Protein AF-A0A6C0FGC1-F1 (afdb_monomer)

Secondary structure (DSSP, 8-state):
-------PPPPP--SHHHHHHHHHHHHHHHHHHSHHHHHTTTTTTHHHHHHHHHHHHHHHHHHHHHHHHHHHHHHHHHHHHHHHHHHHHHHHHHHHHHHHHHHHHHHTTS----HHHHHHHHHTTSSS--

Solvent-accessible surface area (backbone atoms only — not comparable to full-atom values): 7705 Å² total; per-residue (Å²): 133,85,80,78,78,76,75,74,70,90,72,72,74,80,53,71,68,38,44,50,51,52,48,53,43,50,52,54,49,50,58,56,65,30,64,77,53,44,52,76,27,54,80,90,36,47,67,59,53,52,50,51,52,52,48,53,52,50,56,44,51,51,52,38,41,52,52,46,54,51,52,55,49,52,51,50,52,52,53,52,52,52,53,51,51,52,51,51,55,51,50,53,52,51,50,52,53,50,54,51,52,54,54,52,59,72,65,57,77,65,77,84,77,56,71,70,64,57,58,55,62,63,60,67,75,75,75,86,84,130

Mean predicted aligned error: 11.88 Å

pLDDT: mean 84.51, std 17.77, range [33.97, 97.75]

Structure (mmCIF, N/CA/C/O backbone):
data_AF-A0A6C0FGC1-F1
#
_entry.id   AF-A0A6C0FGC1-F1
#
loop_
_atom_site.group_PDB
_atom_site.id
_atom_site.type_symbol
_atom_site.label_atom_id
_atom_site.label_alt_id
_atom_site.label_comp_id
_atom_site.label_asym_id
_atom_site.label_entity_id
_atom_site.label_seq_id
_atom_site.pdbx_PDB_ins_code
_atom_site.Cartn_x
_atom_site.Cartn_y
_atom_site.Cartn_z
_atom_site.occupancy
_atom_site.B_iso_or_equiv
_atom_site.auth_seq_id
_atom_site.auth_comp_id
_atom_site.auth_asym_id
_atom_site.auth_atom_id
_atom_site.pdbx_PDB_model_num
ATOM 1 N N . MET A 1 1 ? 22.708 -23.695 -13.692 1.00 33.97 1 MET A N 1
ATOM 2 C CA . MET A 1 1 ? 22.425 -22.752 -12.588 1.00 33.97 1 MET A CA 1
ATOM 3 C C . MET A 1 1 ? 20.917 -22.578 -12.495 1.00 33.97 1 MET A C 1
ATOM 5 O O . MET A 1 1 ? 20.329 -21.976 -13.384 1.00 33.97 1 MET A O 1
ATOM 9 N N . SER A 1 2 ? 20.277 -23.199 -11.503 1.00 36.38 2 SER A N 1
ATOM 10 C CA . SER A 1 2 ? 18.816 -23.193 -11.365 1.00 36.38 2 SER A CA 1
ATOM 11 C C . SER A 1 2 ? 18.310 -21.798 -11.005 1.00 36.38 2 SER A C 1
ATOM 13 O O . SER A 1 2 ? 18.627 -21.273 -9.941 1.00 36.38 2 SER A O 1
ATOM 15 N N . GLN A 1 3 ? 17.518 -21.201 -11.896 1.00 41.41 3 GLN A N 1
ATOM 16 C CA . GLN A 1 3 ? 16.772 -19.977 -11.625 1.00 41.41 3 GLN A CA 1
ATOM 17 C C . GLN A 1 3 ? 15.710 -20.283 -10.568 1.00 41.41 3 GLN A C 1
ATOM 19 O O . GLN A 1 3 ? 14.647 -20.822 -10.879 1.00 41.41 3 GLN A O 1
ATOM 24 N N . ILE A 1 4 ? 15.987 -19.940 -9.311 1.00 42.69 4 ILE A N 1
ATOM 25 C CA . ILE A 1 4 ? 14.942 -19.855 -8.295 1.00 42.69 4 ILE A CA 1
ATOM 26 C C . ILE A 1 4 ? 14.037 -18.702 -8.731 1.00 42.69 4 ILE A C 1
ATOM 28 O O . ILE A 1 4 ? 14.349 -17.531 -8.518 1.00 42.69 4 ILE A O 1
ATOM 32 N N . LYS A 1 5 ? 12.932 -19.027 -9.409 1.00 45.91 5 LYS A N 1
ATOM 33 C CA . LYS A 1 5 ? 11.846 -18.085 -9.677 1.00 45.91 5 LYS A CA 1
ATOM 34 C C . LYS A 1 5 ? 11.199 -17.750 -8.335 1.00 45.91 5 LYS A C 1
ATOM 36 O O . LYS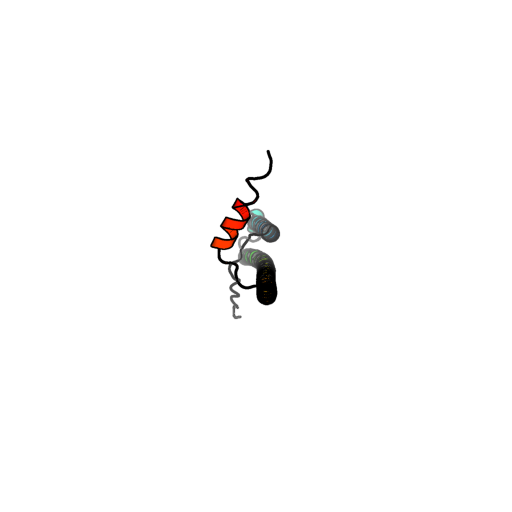 A 1 5 ? 10.184 -18.335 -7.971 1.00 45.91 5 LYS A O 1
ATOM 41 N N . TYR A 1 6 ? 11.793 -16.826 -7.582 1.00 48.78 6 TYR A N 1
ATOM 42 C CA . TYR A 1 6 ? 11.093 -16.142 -6.505 1.00 48.78 6 TYR A CA 1
ATOM 43 C C . TYR A 1 6 ? 9.977 -15.332 -7.156 1.00 48.78 6 TYR A C 1
ATOM 45 O O . TYR A 1 6 ? 10.172 -14.204 -7.607 1.00 48.78 6 TYR A O 1
ATOM 53 N N . THR A 1 7 ? 8.802 -15.942 -7.271 1.00 59.84 7 THR A N 1
ATOM 54 C CA . THR A 1 7 ? 7.583 -15.250 -7.663 1.00 59.84 7 THR A CA 1
ATOM 55 C C . THR A 1 7 ? 7.223 -14.312 -6.520 1.00 59.84 7 THR A C 1
ATOM 57 O O . THR A 1 7 ? 6.529 -14.704 -5.580 1.00 59.84 7 THR A O 1
ATOM 60 N N . MET A 1 8 ? 7.756 -13.087 -6.555 1.00 65.56 8 MET A N 1
ATOM 61 C CA . MET A 1 8 ? 7.299 -12.024 -5.666 1.00 65.56 8 MET A CA 1
ATOM 62 C C . MET A 1 8 ? 5.782 -11.931 -5.809 1.00 65.56 8 MET A C 1
ATOM 64 O O . MET A 1 8 ? 5.260 -11.867 -6.925 1.00 65.56 8 MET A O 1
ATOM 68 N N . LYS A 1 9 ? 5.069 -12.008 -4.680 1.00 71.19 9 LYS A N 1
ATOM 69 C CA . LYS A 1 9 ? 3.611 -11.862 -4.669 1.00 71.19 9 LYS A CA 1
ATOM 70 C C . LYS A 1 9 ? 3.234 -10.525 -5.305 1.00 71.19 9 LYS A C 1
ATOM 72 O O . LYS A 1 9 ? 4.031 -9.588 -5.311 1.00 71.19 9 LYS A O 1
ATOM 77 N N . LYS A 1 10 ? 2.009 -10.448 -5.828 1.00 77.31 10 LYS A N 1
ATOM 78 C CA . LYS A 1 10 ? 1.461 -9.219 -6.408 1.00 77.31 10 LYS A CA 1
ATOM 79 C C . LYS A 1 10 ? 1.671 -8.053 -5.433 1.00 77.31 10 LYS A C 1
ATOM 81 O O . LYS A 1 10 ? 1.245 -8.128 -4.286 1.00 77.31 10 LYS A O 1
ATOM 86 N N . VAL A 1 11 ? 2.360 -7.020 -5.904 1.00 83.12 11 VAL A N 1
ATOM 87 C CA . VAL A 1 11 ? 2.676 -5.810 -5.144 1.00 83.12 11 VAL A CA 1
ATOM 88 C C . VAL A 1 11 ? 1.545 -4.804 -5.335 1.00 83.12 11 VAL A C 1
ATOM 90 O O . VAL A 1 11 ? 1.117 -4.571 -6.467 1.00 83.12 11 VAL A O 1
ATOM 93 N N . GLU A 1 12 ? 1.070 -4.205 -4.246 1.00 88.75 12 GLU A N 1
ATOM 94 C CA . GLU A 1 12 ? 0.090 -3.119 -4.282 1.00 88.75 12 GLU A CA 1
ATOM 95 C C . GLU A 1 12 ? 0.788 -1.772 -4.058 1.00 88.75 12 GLU A C 1
ATOM 97 O O . GLU A 1 12 ? 1.806 -1.680 -3.372 1.00 88.75 12 GLU A O 1
ATOM 102 N N . VAL A 1 13 ? 0.244 -0.707 -4.642 1.00 92.50 13 VAL A N 1
ATOM 103 C CA . VAL A 1 13 ? 0.761 0.658 -4.484 1.00 92.50 13 VAL A CA 1
ATOM 104 C C . VAL A 1 13 ? -0.371 1.518 -3.942 1.00 92.50 13 VAL A C 1
ATOM 106 O O . VAL A 1 13 ? -1.226 1.976 -4.698 1.00 92.50 13 VAL A O 1
ATOM 109 N N . VAL A 1 14 ? -0.412 1.695 -2.623 1.00 92.94 14 VAL A N 1
ATOM 110 C CA . VAL A 1 14 ? -1.533 2.341 -1.924 1.00 92.94 14 VAL A CA 1
ATOM 111 C C . VAL A 1 14 ? -1.046 3.553 -1.134 1.00 92.94 14 VAL A C 1
ATOM 113 O O . VAL A 1 14 ? -1.552 4.665 -1.309 1.00 92.94 14 VAL A O 1
ATOM 116 N N . SER A 1 15 ? -0.041 3.348 -0.286 1.00 94.69 15 SER A N 1
ATOM 117 C CA . SER A 1 15 ? 0.552 4.378 0.565 1.00 94.69 15 SER A CA 1
ATOM 118 C C . SER A 1 15 ? 1.390 5.379 -0.234 1.00 94.69 15 SER A C 1
ATOM 120 O O . SER A 1 15 ? 1.878 5.093 -1.328 1.00 94.69 15 SER A O 1
ATOM 122 N N . ASN A 1 16 ? 1.607 6.568 0.333 1.00 96.38 16 ASN A N 1
ATOM 123 C CA . ASN A 1 16 ? 2.446 7.592 -0.297 1.00 96.38 16 ASN A CA 1
ATOM 124 C C . ASN A 1 16 ? 3.903 7.129 -0.461 1.00 96.38 16 ASN A C 1
ATOM 126 O O . ASN A 1 16 ? 4.520 7.429 -1.479 1.00 96.38 16 ASN A O 1
ATOM 130 N N . ALA A 1 17 ? 4.424 6.344 0.488 1.00 94.62 17 ALA A N 1
ATOM 131 C CA . ALA A 1 17 ? 5.759 5.758 0.386 1.00 94.62 17 ALA A CA 1
ATOM 132 C C . ALA A 1 17 ? 5.863 4.788 -0.804 1.00 94.62 17 ALA A C 1
ATOM 134 O O . ALA A 1 17 ? 6.791 4.887 -1.602 1.00 94.62 17 ALA A O 1
ATOM 135 N N . GLU A 1 18 ? 4.881 3.897 -0.980 1.00 94.81 18 GLU A N 1
ATOM 136 C CA . GLU A 1 18 ? 4.837 2.988 -2.135 1.00 94.81 18 GLU A CA 1
ATOM 137 C C . GLU A 1 18 ? 4.712 3.771 -3.454 1.00 94.81 18 GLU A C 1
ATOM 139 O O . GLU A 1 18 ? 5.388 3.450 -4.430 1.00 94.81 18 GLU A O 1
ATOM 144 N N . LYS A 1 19 ? 3.895 4.834 -3.488 1.00 97.31 19 LYS A N 1
ATOM 145 C CA . LYS A 1 19 ? 3.763 5.702 -4.671 1.00 97.31 19 LYS A CA 1
ATOM 146 C C . LYS A 1 19 ? 5.084 6.377 -5.041 1.00 97.31 19 LYS A C 1
ATOM 148 O O . LYS A 1 19 ? 5.423 6.388 -6.221 1.00 97.31 19 LYS A O 1
ATOM 153 N N . SER A 1 20 ? 5.840 6.875 -4.059 1.00 97.75 20 SER A N 1
ATOM 154 C CA . SER A 1 20 ? 7.169 7.467 -4.280 1.00 97.75 20 SER A CA 1
ATOM 155 C C . SER A 1 20 ? 8.121 6.460 -4.924 1.00 97.75 20 SER A C 1
ATOM 157 O O . SER A 1 20 ? 8.705 6.729 -5.970 1.00 97.75 20 SER A O 1
ATOM 159 N N . VAL A 1 21 ? 8.205 5.246 -4.369 1.00 97.38 21 VAL A N 1
ATOM 160 C CA . VAL A 1 21 ? 9.063 4.181 -4.916 1.00 97.38 21 VAL A CA 1
ATOM 161 C C . VAL A 1 21 ? 8.633 3.790 -6.336 1.00 97.38 21 VAL A C 1
ATOM 163 O O . VAL A 1 21 ? 9.477 3.535 -7.196 1.00 97.38 21 VAL A O 1
ATOM 166 N N . TRP A 1 22 ? 7.328 3.765 -6.617 1.00 96.56 22 TRP A N 1
ATOM 167 C CA . TRP A 1 22 ? 6.817 3.500 -7.963 1.00 96.56 22 TRP A CA 1
ATOM 168 C C . TRP A 1 22 ? 7.173 4.608 -8.965 1.00 96.56 22 TRP A C 1
ATOM 170 O O . TRP A 1 22 ? 7.528 4.318 -10.113 1.00 96.56 22 TRP A O 1
ATOM 180 N N . GLN A 1 23 ? 7.104 5.872 -8.545 1.00 97.50 23 GLN A N 1
ATOM 181 C CA . GLN A 1 23 ? 7.520 7.013 -9.361 1.00 97.50 23 GLN A CA 1
ATOM 182 C C . GLN A 1 23 ? 9.018 6.945 -9.665 1.00 97.50 23 GLN A C 1
ATOM 184 O O . GLN A 1 23 ? 9.389 6.957 -10.835 1.00 97.50 23 GLN A O 1
ATOM 189 N N . GLU A 1 24 ? 9.863 6.729 -8.654 1.00 97.69 24 GLU A N 1
ATOM 190 C CA . GLU A 1 24 ? 11.311 6.562 -8.834 1.00 97.69 24 GLU A CA 1
ATOM 191 C C . GLU A 1 24 ? 11.651 5.415 -9.797 1.00 97.69 24 GLU A C 1
ATOM 193 O O . GLU A 1 24 ? 12.492 5.570 -10.687 1.00 97.69 24 GLU A O 1
ATOM 198 N N . ARG A 1 25 ? 10.968 4.266 -9.662 1.00 96.75 25 ARG A N 1
ATOM 199 C CA . ARG A 1 25 ? 11.096 3.130 -10.590 1.00 96.75 25 ARG A CA 1
ATOM 200 C C . ARG A 1 25 ? 10.807 3.568 -12.020 1.00 96.75 25 ARG A C 1
ATOM 202 O O . ARG A 1 25 ? 11.572 3.262 -12.934 1.00 96.75 25 ARG A O 1
ATOM 209 N N . THR A 1 26 ? 9.692 4.266 -12.209 1.00 96.94 26 THR A N 1
ATOM 210 C CA . THR A 1 26 ? 9.220 4.715 -13.521 1.00 96.94 26 THR A CA 1
ATOM 211 C C . THR A 1 26 ? 10.193 5.714 -14.137 1.00 96.94 26 THR A C 1
ATOM 213 O O . THR A 1 26 ? 10.582 5.559 -15.291 1.00 96.94 26 THR A O 1
ATOM 216 N N . GLU A 1 27 ? 10.661 6.690 -13.363 1.00 97.75 27 GLU A N 1
ATOM 217 C CA . GLU A 1 27 ? 11.653 7.665 -13.811 1.00 97.75 27 GLU A CA 1
ATOM 218 C C . GLU A 1 27 ? 12.968 7.003 -14.214 1.00 97.75 27 GLU A C 1
ATOM 220 O O . GLU A 1 27 ? 13.514 7.309 -15.276 1.00 97.75 27 GLU A O 1
ATOM 225 N N . LYS A 1 28 ? 13.476 6.076 -13.395 1.00 97.25 28 LYS A N 1
ATOM 226 C CA . LYS A 1 28 ? 14.739 5.387 -13.670 1.00 97.25 28 LYS A CA 1
ATOM 227 C C . LYS A 1 28 ? 14.641 4.513 -14.917 1.00 97.25 28 LYS A C 1
ATOM 229 O O . LYS A 1 28 ? 15.532 4.561 -15.763 1.00 97.25 28 LYS A O 1
ATOM 234 N N . LEU A 1 29 ? 13.535 3.784 -15.078 1.00 96.81 29 LEU A N 1
ATOM 235 C CA . LEU A 1 29 ? 13.269 3.016 -16.294 1.00 96.81 29 LEU A CA 1
ATOM 236 C C . LEU A 1 29 ? 13.139 3.920 -17.518 1.00 96.81 29 LEU A C 1
ATOM 238 O O . LEU A 1 29 ? 13.706 3.597 -18.553 1.00 96.81 29 LEU A O 1
ATOM 242 N N . ASN A 1 30 ? 12.442 5.050 -17.419 1.00 97.19 30 ASN A N 1
ATOM 243 C CA . ASN A 1 30 ? 12.284 5.975 -18.542 1.00 97.19 30 ASN A CA 1
ATOM 244 C 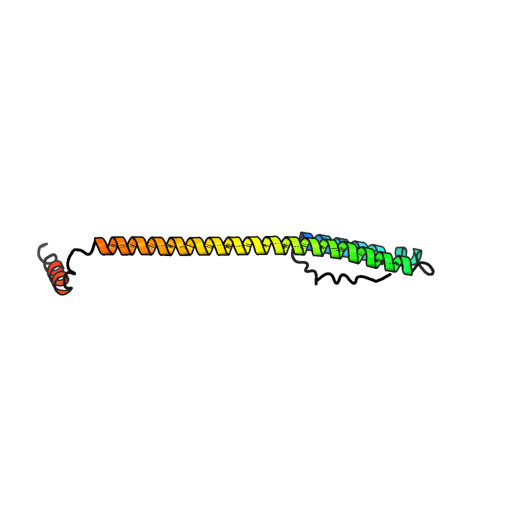C . ASN A 1 30 ? 13.620 6.603 -18.956 1.00 97.19 30 ASN A C 1
ATOM 246 O O . ASN A 1 30 ? 13.900 6.711 -20.149 1.00 97.19 30 ASN A O 1
ATOM 250 N N . LYS A 1 31 ? 14.476 6.957 -17.988 1.00 96.69 31 LYS A N 1
ATOM 251 C CA . LYS A 1 31 ? 15.839 7.442 -18.252 1.00 96.69 31 LYS A CA 1
ATOM 252 C C . LYS A 1 31 ? 16.676 6.385 -18.972 1.00 96.69 31 LYS A C 1
ATOM 254 O O . LYS A 1 31 ? 17.306 6.704 -19.973 1.00 96.69 31 LYS A O 1
ATOM 259 N N . HIS A 1 32 ? 16.631 5.131 -18.521 1.00 96.31 32 HIS A N 1
ATOM 260 C CA . HIS A 1 32 ? 17.390 4.033 -19.136 1.00 96.31 32 HIS A CA 1
ATOM 261 C C . HIS A 1 32 ? 16.834 3.595 -20.502 1.00 96.31 32 HIS A C 1
ATOM 263 O O . HIS A 1 32 ? 17.578 3.197 -21.398 1.00 96.31 32 HIS A O 1
ATOM 269 N N . LYS A 1 33 ? 15.514 3.719 -20.690 1.00 94.69 33 LYS A N 1
ATOM 270 C CA . LYS A 1 33 ? 14.818 3.462 -21.960 1.00 94.69 33 LYS A CA 1
ATOM 271 C C . LYS A 1 33 ? 14.932 4.594 -22.971 1.00 94.69 33 LYS A C 1
ATOM 273 O O . LYS A 1 33 ? 14.520 4.409 -24.116 1.00 94.69 33 LYS A O 1
ATOM 278 N N . ASN A 1 34 ? 15.482 5.743 -22.581 1.00 96.94 34 ASN A N 1
ATOM 279 C CA . ASN A 1 34 ? 15.742 6.833 -23.507 1.00 96.94 34 ASN A CA 1
ATOM 280 C C . ASN A 1 34 ? 16.610 6.324 -24.664 1.00 96.94 34 ASN A C 1
ATOM 282 O O . ASN A 1 34 ? 17.619 5.652 -24.446 1.00 96.94 34 ASN A O 1
ATOM 286 N N . TYR A 1 35 ? 16.224 6.682 -25.889 1.00 96.00 35 TYR A N 1
ATOM 287 C CA . TYR A 1 35 ? 16.938 6.319 -27.107 1.00 96.00 35 TYR A CA 1
ATOM 288 C C . TYR A 1 35 ? 18.440 6.605 -27.020 1.00 96.00 35 TYR A C 1
ATOM 290 O O . TYR A 1 35 ? 19.236 5.747 -27.376 1.00 96.00 35 TYR A O 1
ATOM 298 N N . HIS A 1 36 ? 18.836 7.762 -26.484 1.00 96.50 36 HIS A N 1
ATOM 299 C CA . HIS A 1 36 ? 20.244 8.155 -26.391 1.00 96.50 36 HIS A CA 1
ATOM 300 C C . HIS A 1 36 ? 21.044 7.192 -25.515 1.00 96.50 36 HIS A C 1
ATOM 302 O O . HIS A 1 36 ? 22.155 6.821 -25.871 1.00 96.50 36 HIS A O 1
ATOM 308 N N . VAL A 1 37 ? 20.454 6.746 -24.401 1.00 95.75 37 VAL A N 1
ATOM 309 C CA . VAL A 1 37 ? 21.071 5.763 -23.506 1.00 95.75 37 VAL A CA 1
ATOM 310 C C . VAL A 1 37 ? 21.093 4.398 -24.181 1.00 95.75 37 VAL A C 1
ATOM 312 O O . VAL A 1 37 ? 22.157 3.798 -24.294 1.00 95.75 37 VAL A O 1
ATOM 315 N N . LYS A 1 38 ? 19.955 3.940 -24.712 1.00 95.69 38 LYS A N 1
ATOM 316 C CA . LYS A 1 38 ? 19.835 2.647 -25.399 1.00 95.69 38 LYS A CA 1
ATOM 317 C C . LYS A 1 38 ? 20.814 2.516 -26.572 1.00 95.69 38 LYS A C 1
ATOM 319 O O . LYS A 1 38 ? 21.423 1.467 -26.745 1.00 95.69 38 LYS A O 1
ATOM 324 N N . ASN A 1 39 ? 21.017 3.586 -27.337 1.00 96.62 39 ASN A N 1
ATOM 325 C CA . ASN A 1 39 ? 21.915 3.597 -28.487 1.00 96.62 39 ASN A CA 1
ATOM 326 C C . ASN A 1 39 ? 23.387 3.380 -28.099 1.00 96.62 39 ASN A C 1
ATOM 328 O O . ASN A 1 39 ? 24.148 2.879 -28.913 1.00 96.62 39 ASN A O 1
ATOM 332 N N . THR A 1 40 ? 23.793 3.682 -26.858 1.00 96.38 40 THR A N 1
ATOM 333 C CA . THR A 1 40 ? 25.157 3.363 -26.385 1.00 96.38 40 THR A CA 1
ATOM 334 C C . THR A 1 40 ? 25.401 1.860 -26.213 1.00 96.38 40 THR A C 1
ATOM 336 O O . THR A 1 40 ? 26.552 1.420 -26.197 1.00 96.38 40 THR A O 1
ATOM 339 N N . TYR A 1 41 ? 24.332 1.070 -26.085 1.00 96.25 41 TYR A N 1
ATOM 340 C CA . TYR A 1 41 ? 24.383 -0.388 -25.984 1.00 96.25 41 TYR A CA 1
ATOM 341 C C . TYR A 1 41 ? 24.194 -1.068 -27.341 1.00 96.25 41 TYR A C 1
ATOM 343 O O . TYR A 1 41 ? 24.648 -2.191 -27.532 1.00 96.25 41 TYR A O 1
ATOM 351 N N . PHE A 1 42 ? 23.523 -0.409 -28.282 1.00 92.94 42 PHE A N 1
ATOM 352 C CA . PHE A 1 42 ? 23.269 -0.971 -29.600 1.00 92.94 42 PHE A CA 1
ATOM 353 C C . PHE A 1 42 ? 24.543 -0.978 -30.472 1.00 92.94 42 PHE A C 1
ATOM 355 O O . PHE A 1 42 ? 25.283 0.007 -30.453 1.00 92.94 42 PHE A O 1
ATOM 362 N N . PRO A 1 43 ? 24.778 -2.025 -31.289 1.00 93.38 43 PRO A N 1
ATOM 363 C CA . PRO A 1 43 ? 24.011 -3.275 -31.373 1.00 93.38 43 PRO A CA 1
ATOM 364 C C . PRO A 1 43 ? 24.471 -4.359 -30.385 1.00 93.38 43 PRO A C 1
ATOM 366 O O . PRO A 1 43 ? 23.661 -5.188 -29.977 1.00 93.38 43 PRO A O 1
ATOM 369 N N . ASP A 1 44 ? 25.738 -4.341 -29.976 1.00 96.31 44 ASP A N 1
ATOM 370 C CA . ASP A 1 44 ? 26.408 -5.527 -29.425 1.00 96.31 44 ASP A CA 1
ATOM 371 C C . ASP A 1 44 ? 26.121 -5.798 -27.939 1.00 96.31 44 ASP A C 1
ATOM 373 O O . ASP A 1 44 ? 26.304 -6.915 -27.463 1.00 96.31 44 ASP A O 1
ATOM 377 N N . ARG A 1 45 ? 25.659 -4.793 -27.184 1.00 95.94 45 ARG A N 1
ATOM 378 C CA . ARG A 1 45 ? 25.452 -4.859 -25.722 1.00 95.94 45 ARG A CA 1
ATOM 379 C C . ARG A 1 45 ? 23.982 -4.781 -25.316 1.00 95.94 45 ARG A C 1
ATOM 381 O O . ARG A 1 45 ? 23.650 -4.364 -24.205 1.00 95.94 45 ARG A O 1
ATOM 388 N N . MET A 1 46 ? 23.075 -5.180 -26.205 1.00 96.12 46 MET A N 1
ATOM 389 C CA . MET A 1 46 ? 21.637 -5.171 -25.919 1.00 96.12 46 MET A CA 1
ATOM 390 C C . MET A 1 46 ? 21.249 -6.086 -24.748 1.00 96.12 46 MET A C 1
ATOM 392 O O . MET A 1 46 ? 20.356 -5.730 -23.978 1.00 96.12 46 MET A O 1
ATOM 396 N N . ASP A 1 47 ? 21.965 -7.195 -24.548 1.00 96.69 47 ASP A N 1
ATOM 397 C CA . ASP A 1 47 ? 21.758 -8.087 -23.400 1.00 96.69 47 ASP A CA 1
ATOM 398 C C . ASP A 1 47 ? 22.058 -7.391 -22.064 1.00 96.69 47 ASP A C 1
ATOM 400 O O . ASP A 1 47 ? 21.313 -7.550 -21.094 1.00 96.69 47 ASP A O 1
ATOM 404 N N . GLU A 1 48 ? 23.117 -6.573 -22.008 1.00 96.25 48 GLU A N 1
ATOM 405 C CA . GLU A 1 48 ? 23.459 -5.778 -20.822 1.00 96.25 48 GLU A CA 1
ATOM 406 C C . GLU A 1 48 ? 22.380 -4.728 -20.536 1.00 96.25 48 GLU A C 1
ATOM 408 O O . GLU A 1 48 ? 21.987 -4.525 -19.384 1.00 96.25 48 GLU A O 1
ATOM 413 N N . TRP A 1 49 ? 21.854 -4.089 -21.584 1.00 96.38 49 TRP A N 1
ATOM 414 C CA . TRP A 1 49 ? 20.770 -3.116 -21.458 1.00 96.38 49 TRP A CA 1
ATOM 415 C C . TRP A 1 49 ? 19.488 -3.749 -20.895 1.00 96.38 49 TRP A C 1
ATOM 417 O O . TRP A 1 49 ? 18.860 -3.179 -19.993 1.00 96.38 49 TRP A O 1
ATOM 427 N N . ASP A 1 50 ? 19.125 -4.939 -21.381 1.00 95.19 50 ASP A N 1
ATOM 428 C CA . ASP A 1 50 ? 17.981 -5.716 -20.895 1.00 95.19 50 ASP A CA 1
ATOM 429 C C . ASP A 1 50 ? 18.187 -6.213 -19.459 1.00 95.19 50 ASP A C 1
ATOM 431 O O . ASP A 1 50 ? 17.257 -6.184 -18.642 1.00 95.19 50 ASP A O 1
ATOM 435 N N . ALA A 1 51 ? 19.399 -6.667 -19.129 1.00 96.00 51 ALA A N 1
ATOM 436 C CA . ALA A 1 51 ? 19.758 -7.079 -17.777 1.00 96.00 51 ALA A CA 1
ATOM 437 C C . ALA A 1 51 ? 19.617 -5.914 -16.792 1.00 96.00 51 ALA A C 1
ATOM 439 O O . ALA A 1 51 ? 19.038 -6.086 -15.717 1.00 96.00 51 ALA A O 1
ATOM 440 N N . GLU A 1 52 ? 20.055 -4.716 -17.179 1.00 95.44 52 GLU A N 1
ATOM 441 C CA . GLU A 1 52 ? 19.932 -3.515 -16.358 1.00 95.44 52 GLU A CA 1
ATOM 442 C C . GLU A 1 52 ? 18.468 -3.084 -16.182 1.00 95.44 52 GLU A C 1
ATOM 444 O O . GLU A 1 52 ? 18.053 -2.768 -15.065 1.00 95.44 52 GLU A O 1
ATOM 449 N N . CYS A 1 53 ? 17.639 -3.171 -17.232 1.00 94.62 53 CYS A N 1
ATOM 450 C CA . CYS A 1 53 ? 16.190 -2.979 -17.102 1.00 94.62 53 CYS A CA 1
ATOM 451 C C . CYS A 1 53 ? 15.603 -3.923 -16.043 1.00 94.62 53 CYS A C 1
ATOM 453 O O . CYS A 1 53 ? 14.952 -3.469 -15.101 1.00 94.62 53 CYS A O 1
ATOM 455 N N . LYS A 1 54 ? 15.872 -5.230 -16.158 1.00 94.81 54 LYS A N 1
ATOM 456 C CA . LYS A 1 54 ? 15.380 -6.247 -15.212 1.00 94.81 54 LYS A CA 1
ATOM 457 C C . LYS A 1 54 ? 15.902 -6.010 -13.797 1.00 94.81 54 LYS A C 1
ATOM 459 O O . LYS A 1 54 ? 15.158 -6.200 -12.836 1.00 94.81 54 LYS A O 1
ATOM 464 N N . ARG A 1 55 ? 17.155 -5.568 -13.656 1.00 95.75 55 ARG A N 1
ATOM 465 C CA . ARG A 1 55 ? 17.766 -5.226 -12.368 1.00 95.75 55 ARG A CA 1
ATOM 466 C C . ARG A 1 55 ? 17.036 -4.061 -11.704 1.00 95.75 55 ARG A C 1
ATOM 468 O O . ARG A 1 55 ? 16.691 -4.170 -10.528 1.00 95.75 55 ARG A O 1
ATOM 475 N N . ILE A 1 56 ? 16.750 -2.991 -12.452 1.00 95.00 56 ILE A N 1
ATOM 476 C CA . ILE A 1 56 ? 15.947 -1.858 -11.968 1.00 95.00 56 ILE A CA 1
ATOM 477 C C . ILE A 1 56 ? 14.563 -2.355 -11.544 1.00 95.00 56 ILE A C 1
ATOM 479 O O . ILE A 1 56 ? 14.114 -2.072 -10.437 1.00 95.00 56 ILE A O 1
ATOM 483 N N . GLU A 1 57 ? 13.877 -3.136 -12.377 1.00 93.44 57 GLU A N 1
ATOM 484 C CA . GLU A 1 57 ? 12.548 -3.636 -12.022 1.00 93.44 57 GLU A CA 1
ATOM 485 C C . GLU A 1 57 ? 12.563 -4.478 -10.746 1.00 93.44 57 GLU A C 1
ATOM 487 O O . GLU A 1 57 ? 11.731 -4.259 -9.866 1.00 93.44 57 GLU A O 1
ATOM 492 N N . TYR A 1 58 ? 13.521 -5.395 -10.625 1.00 92.50 58 TYR A N 1
ATOM 493 C CA . TYR A 1 58 ? 13.685 -6.249 -9.455 1.00 92.50 58 TYR A CA 1
ATOM 494 C C . TYR A 1 58 ? 13.945 -5.439 -8.181 1.00 92.50 58 TYR A C 1
ATOM 496 O O . TYR A 1 58 ? 13.264 -5.638 -7.176 1.00 92.50 58 TYR A O 1
ATOM 504 N N . GLU A 1 59 ? 14.893 -4.501 -8.230 1.00 94.56 59 GLU A N 1
ATOM 505 C CA . GLU A 1 59 ? 15.279 -3.671 -7.088 1.00 94.56 59 GLU A CA 1
ATOM 506 C C . GLU A 1 59 ? 14.076 -2.906 -6.521 1.00 94.56 59 GLU A C 1
ATOM 508 O O . GLU A 1 59 ? 13.804 -2.949 -5.319 1.00 94.56 59 GLU A O 1
ATOM 513 N N . TYR A 1 60 ? 13.313 -2.241 -7.387 1.00 95.62 60 TYR A N 1
ATOM 514 C CA . TYR A 1 60 ? 12.173 -1.442 -6.947 1.00 95.62 60 TYR A CA 1
ATOM 515 C C . TYR A 1 60 ? 10.961 -2.302 -6.575 1.00 95.62 60 TYR A C 1
ATOM 517 O O . TYR A 1 60 ? 10.260 -1.975 -5.617 1.00 95.62 60 TYR A O 1
ATOM 525 N N . ASN A 1 61 ? 10.738 -3.432 -7.252 1.00 93.00 61 ASN A N 1
ATOM 526 C CA . ASN A 1 61 ? 9.693 -4.379 -6.859 1.00 93.00 61 ASN A CA 1
ATOM 527 C C . ASN A 1 61 ? 9.966 -4.967 -5.469 1.00 93.00 61 ASN A C 1
ATOM 529 O O . ASN A 1 61 ? 9.036 -5.097 -4.674 1.00 93.00 61 ASN A O 1
ATOM 533 N N . TYR A 1 62 ? 11.228 -5.254 -5.138 1.00 93.25 62 TYR A N 1
ATOM 534 C CA . TYR A 1 62 ? 11.620 -5.709 -3.804 1.00 93.25 62 TYR A CA 1
ATOM 535 C C . TYR A 1 62 ? 11.352 -4.648 -2.727 1.00 93.25 62 TYR A C 1
ATOM 537 O O . TYR A 1 62 ? 10.809 -4.954 -1.660 1.00 93.25 62 TYR A O 1
ATOM 545 N N . ARG A 1 63 ? 11.684 -3.381 -3.010 1.00 94.56 63 ARG A N 1
ATOM 546 C CA . ARG A 1 63 ? 11.387 -2.258 -2.105 1.00 94.56 63 ARG A CA 1
ATOM 547 C C . ARG A 1 63 ? 9.886 -2.126 -1.857 1.00 94.56 63 ARG A C 1
ATOM 549 O O . ARG A 1 63 ? 9.461 -2.059 -0.707 1.00 94.56 63 ARG A O 1
ATOM 556 N N . LEU A 1 64 ? 9.078 -2.157 -2.915 1.00 95.56 64 LEU A N 1
ATOM 557 C CA . LEU A 1 64 ? 7.621 -2.097 -2.791 1.00 95.56 64 LEU A CA 1
ATOM 558 C C . LEU A 1 64 ? 7.059 -3.297 -2.028 1.00 95.56 64 LEU A C 1
ATOM 560 O O . LEU A 1 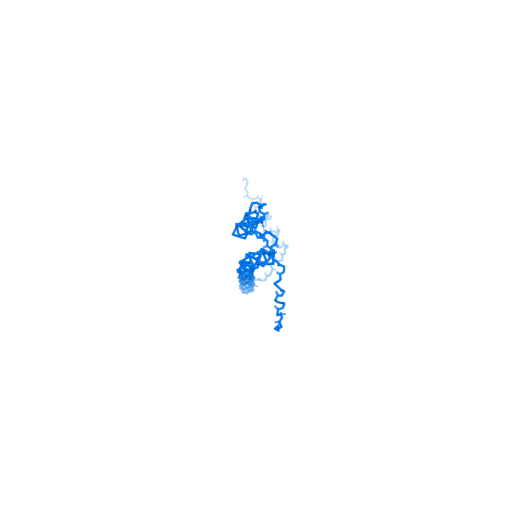64 ? 6.211 -3.119 -1.157 1.00 95.56 64 LEU A O 1
ATOM 564 N N . TYR A 1 65 ? 7.549 -4.505 -2.307 1.00 94.06 65 TYR A N 1
ATOM 565 C CA . TYR A 1 65 ? 7.169 -5.706 -1.568 1.00 94.06 65 TYR A CA 1
ATOM 566 C C . TYR A 1 65 ? 7.437 -5.547 -0.067 1.00 94.06 65 TYR A C 1
ATOM 568 O O . TYR A 1 65 ? 6.566 -5.835 0.750 1.00 94.06 65 TYR A O 1
ATOM 576 N N . THR A 1 66 ? 8.604 -5.016 0.298 1.00 93.12 66 THR A N 1
ATOM 577 C CA . THR A 1 66 ? 8.973 -4.774 1.700 1.00 93.12 66 THR A CA 1
ATOM 578 C C . THR A 1 66 ? 8.015 -3.784 2.367 1.00 93.12 66 THR A C 1
ATOM 580 O O . THR A 1 66 ? 7.520 -4.051 3.462 1.00 93.12 66 THR A O 1
ATOM 583 N N . LEU A 1 67 ? 7.677 -2.684 1.685 1.00 94.94 67 LEU A N 1
ATOM 584 C CA . LEU A 1 67 ? 6.693 -1.711 2.178 1.00 94.94 67 LEU A CA 1
ATOM 585 C C . LEU A 1 67 ? 5.303 -2.332 2.362 1.00 94.94 67 LEU A C 1
ATOM 587 O O . LEU A 1 67 ? 4.662 -2.100 3.386 1.00 94.94 67 LEU A O 1
ATOM 591 N N . ASN A 1 68 ? 4.869 -3.179 1.427 1.00 94.31 68 ASN A N 1
ATOM 592 C CA . ASN A 1 68 ? 3.596 -3.892 1.528 1.00 94.31 68 ASN A CA 1
ATOM 593 C C . ASN A 1 68 ? 3.580 -4.833 2.738 1.00 94.31 68 ASN A C 1
ATOM 595 O O . ASN A 1 68 ? 2.609 -4.849 3.492 1.00 94.31 68 ASN A O 1
ATOM 599 N N . VAL A 1 69 ? 4.655 -5.599 2.957 1.00 93.19 69 VAL A N 1
ATOM 600 C CA . VAL A 1 69 ? 4.775 -6.498 4.117 1.00 93.19 69 VAL A CA 1
ATOM 601 C C . VAL A 1 69 ? 4.639 -5.720 5.424 1.00 93.19 69 VAL A C 1
ATOM 603 O O . VAL A 1 69 ? 3.873 -6.140 6.293 1.00 93.19 69 VAL A O 1
ATOM 606 N N . ILE A 1 70 ? 5.323 -4.578 5.539 1.00 94.12 70 ILE A N 1
ATOM 607 C CA . ILE A 1 70 ? 5.245 -3.702 6.715 1.00 94.12 70 ILE A CA 1
ATOM 608 C C . ILE A 1 70 ? 3.818 -3.174 6.890 1.00 94.12 70 ILE A C 1
ATOM 610 O O . ILE A 1 70 ? 3.237 -3.330 7.962 1.00 94.12 70 ILE A O 1
ATOM 614 N N . ARG A 1 71 ? 3.217 -2.616 5.831 1.00 93.31 71 ARG A N 1
ATOM 615 C CA . ARG A 1 71 ? 1.846 -2.085 5.853 1.00 93.31 71 ARG A CA 1
ATOM 616 C C . ARG A 1 71 ? 0.846 -3.140 6.324 1.00 93.31 71 ARG A C 1
ATOM 618 O O . ARG A 1 71 ? 0.067 -2.882 7.234 1.00 93.31 71 ARG A O 1
ATOM 625 N N . HIS A 1 72 ? 0.900 -4.343 5.757 1.00 92.69 72 HIS A N 1
ATOM 626 C CA . HIS A 1 72 ? 0.014 -5.434 6.153 1.00 92.69 72 HIS A CA 1
ATOM 627 C C . HIS A 1 72 ? 0.270 -5.928 7.580 1.00 92.69 72 HIS A C 1
ATOM 629 O O . HIS A 1 72 ? -0.675 -6.354 8.240 1.00 92.69 72 HIS A O 1
ATOM 635 N N . ALA A 1 73 ? 1.516 -5.913 8.062 1.00 94.12 73 ALA A N 1
ATOM 636 C CA . ALA A 1 73 ? 1.820 -6.272 9.444 1.00 94.12 73 ALA A CA 1
ATOM 637 C C . ALA A 1 73 ? 1.192 -5.273 10.425 1.00 94.12 73 ALA A C 1
ATOM 639 O O . ALA A 1 73 ? 0.465 -5.697 11.319 1.00 94.12 73 ALA A O 1
ATOM 640 N N . VAL A 1 74 ? 1.381 -3.973 10.181 1.00 94.31 74 VAL A N 1
ATOM 641 C CA . VAL A 1 74 ? 0.809 -2.896 11.004 1.00 94.31 74 VAL A CA 1
ATOM 642 C C . VAL A 1 74 ? -0.719 -2.935 10.990 1.00 94.31 74 VAL A C 1
ATOM 644 O O . VAL A 1 74 ? -1.341 -2.851 12.044 1.00 94.31 74 VAL A O 1
ATOM 647 N N . SER A 1 75 ? -1.345 -3.112 9.820 1.00 93.38 75 SER A N 1
ATOM 648 C CA . SER A 1 75 ? -2.808 -3.227 9.736 1.00 93.38 75 SER A CA 1
ATOM 649 C C . SER A 1 75 ? -3.339 -4.411 10.545 1.00 93.38 75 SER A C 1
ATOM 651 O O . SER A 1 75 ? -4.281 -4.244 11.308 1.00 93.38 75 SER A O 1
ATOM 653 N N . ARG A 1 76 ? -2.702 -5.588 10.445 1.00 95.19 76 ARG A N 1
ATOM 654 C CA . ARG A 1 76 ? -3.115 -6.764 11.228 1.00 95.19 76 ARG A CA 1
ATOM 655 C C . ARG A 1 76 ? -2.980 -6.543 12.731 1.00 95.19 76 ARG A C 1
ATOM 657 O O . ARG A 1 76 ? -3.841 -6.987 13.481 1.00 95.19 76 ARG A O 1
ATOM 664 N N . GLU A 1 77 ? -1.902 -5.905 13.172 1.00 95.62 77 GLU A N 1
ATOM 665 C CA . GLU A 1 77 ? -1.695 -5.601 14.588 1.00 95.62 77 GLU A CA 1
ATOM 666 C C . GLU A 1 77 ? -2.778 -4.652 15.114 1.00 95.62 77 GLU A C 1
ATOM 668 O O . GLU A 1 77 ? -3.380 -4.922 16.153 1.00 95.62 77 GLU A O 1
ATOM 673 N N . LEU A 1 78 ? -3.103 -3.606 14.350 1.00 95.44 78 LEU A N 1
ATOM 674 C CA . LEU A 1 78 ? -4.168 -2.669 14.698 1.00 95.44 78 LEU A CA 1
ATOM 675 C C . LEU A 1 78 ? -5.539 -3.358 14.782 1.00 95.44 78 LEU A C 1
ATOM 677 O O . LEU A 1 78 ? -6.269 -3.139 15.748 1.00 95.44 78 LEU A O 1
ATOM 681 N N . ASP A 1 79 ? -5.865 -4.223 13.820 1.00 96.75 79 ASP A N 1
ATOM 682 C CA . ASP A 1 79 ? -7.123 -4.978 13.814 1.00 96.75 79 ASP A CA 1
ATOM 683 C C . ASP A 1 79 ? -7.237 -5.886 15.051 1.00 96.75 79 ASP A C 1
ATOM 685 O O . ASP A 1 79 ? -8.295 -5.969 15.679 1.00 96.75 79 ASP A O 1
ATOM 689 N N . LEU A 1 80 ? -6.142 -6.547 15.445 1.00 96.69 80 LEU A N 1
ATOM 690 C CA . LEU A 1 80 ? -6.102 -7.384 16.648 1.00 96.69 80 LEU A CA 1
ATOM 691 C C . LEU A 1 80 ? -6.289 -6.559 17.926 1.00 96.69 80 LEU A C 1
ATOM 693 O O . LEU A 1 80 ? -7.044 -6.972 18.809 1.00 96.69 80 LEU A O 1
ATOM 697 N N . MET A 1 81 ? -5.651 -5.388 18.018 1.00 95.50 81 MET A N 1
ATOM 698 C CA . MET A 1 81 ? -5.827 -4.477 19.152 1.00 95.50 81 MET A CA 1
ATOM 699 C C . MET A 1 81 ? -7.274 -3.994 19.272 1.00 95.50 81 MET A C 1
ATOM 701 O O . MET A 1 81 ? -7.832 -3.997 20.368 1.00 95.50 81 MET A O 1
ATOM 705 N N . GLN A 1 82 ? -7.906 -3.634 18.152 1.00 95.94 82 GLN A N 1
ATOM 706 C CA . GLN A 1 82 ? -9.308 -3.211 18.129 1.00 95.94 82 GLN A CA 1
ATOM 707 C C . GLN A 1 82 ? -10.249 -4.337 18.569 1.00 95.94 82 GLN A C 1
ATOM 709 O O . GLN A 1 82 ? -11.140 -4.114 19.388 1.00 95.94 82 GLN A O 1
ATOM 714 N N . GLN A 1 83 ? -10.025 -5.564 18.091 1.00 96.88 83 GLN A N 1
ATOM 715 C CA . GLN A 1 83 ? -10.816 -6.725 18.509 1.00 96.88 83 GLN A CA 1
ATOM 716 C C . GLN A 1 83 ? -10.679 -7.016 20.006 1.00 96.88 83 GLN A C 1
ATOM 718 O O . GLN A 1 83 ? -11.658 -7.380 20.661 1.00 96.88 83 GLN A O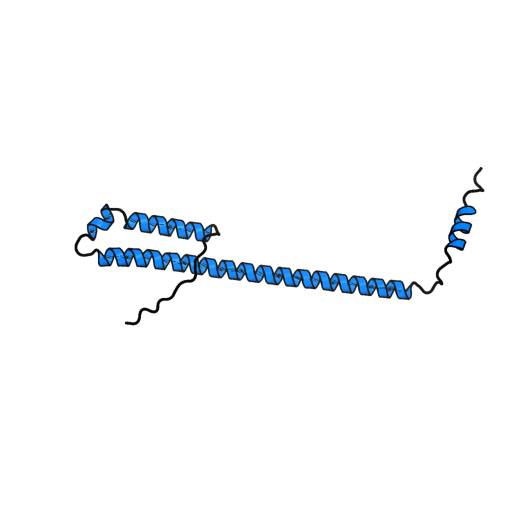 1
ATOM 723 N N . GLU A 1 84 ? -9.473 -6.885 20.557 1.00 95.88 84 GLU A N 1
ATOM 724 C CA . GLU A 1 84 ? -9.234 -7.089 21.984 1.00 95.88 84 GLU A CA 1
ATOM 725 C C . GLU A 1 84 ? -9.904 -5.994 22.824 1.00 95.88 84 GLU A C 1
ATOM 727 O O . GLU A 1 84 ? -10.596 -6.294 23.799 1.00 95.88 84 GLU A O 1
ATOM 732 N N . GLU A 1 85 ? -9.807 -4.734 22.398 1.00 96.69 85 GLU A N 1
ATOM 733 C CA . GLU A 1 85 ? -10.497 -3.623 23.052 1.00 96.69 85 GLU A CA 1
ATOM 734 C C . GLU A 1 85 ? -12.023 -3.821 23.048 1.00 96.69 85 GLU A C 1
ATOM 736 O O . GLU A 1 85 ? -12.687 -3.644 24.074 1.00 96.69 85 GLU A O 1
ATOM 741 N N . GLU A 1 86 ? -12.607 -4.244 21.925 1.00 96.50 86 GLU A N 1
ATOM 742 C CA . GLU A 1 86 ? -14.039 -4.543 21.841 1.00 96.50 86 GLU A CA 1
ATOM 743 C C . GLU A 1 86 ? -14.457 -5.690 22.767 1.00 96.50 86 GLU A C 1
ATOM 745 O O . GLU A 1 86 ? -15.483 -5.592 23.455 1.00 96.50 86 GLU A O 1
ATOM 750 N N . LYS A 1 87 ? -13.656 -6.761 22.845 1.00 96.75 87 LYS A N 1
ATOM 751 C CA . LYS A 1 87 ? -13.898 -7.875 23.777 1.00 96.75 87 LYS A CA 1
ATOM 752 C C . LYS A 1 87 ? -13.874 -7.402 25.227 1.00 96.75 87 LYS A C 1
ATOM 754 O O . LYS A 1 87 ? -14.765 -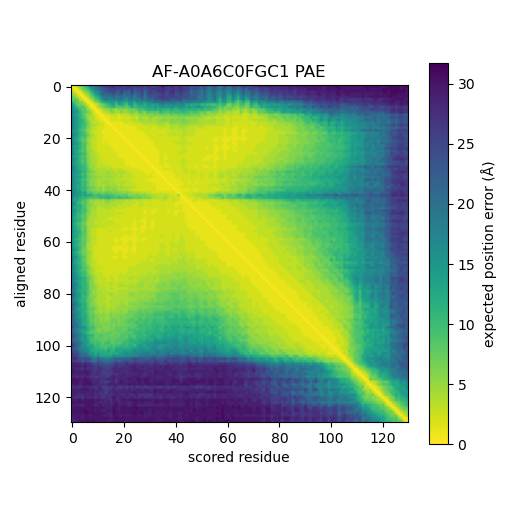7.778 25.996 1.00 96.75 87 LYS A O 1
ATOM 759 N N . GLN A 1 88 ? -12.913 -6.555 25.591 1.00 96.38 88 GLN A N 1
ATOM 760 C CA . GLN A 1 88 ? -12.809 -5.980 26.934 1.00 96.38 88 GLN A CA 1
ATOM 761 C C . GLN A 1 88 ? -13.983 -5.047 27.252 1.00 96.38 88 GLN A C 1
ATOM 763 O O . GLN A 1 88 ? -14.578 -5.123 28.329 1.00 96.38 88 GLN A O 1
ATOM 768 N N . ARG A 1 89 ? -14.404 -4.211 26.299 1.00 96.81 89 ARG A N 1
ATOM 769 C CA . ARG A 1 89 ? -15.600 -3.365 26.451 1.00 96.81 89 ARG A CA 1
ATOM 770 C C . ARG A 1 89 ? -16.857 -4.209 26.667 1.00 96.81 89 ARG A C 1
ATOM 772 O O . ARG A 1 89 ? -17.683 -3.899 27.532 1.00 96.81 89 ARG A O 1
ATOM 779 N N . LEU A 1 90 ? -17.008 -5.297 25.911 1.00 96.31 90 LEU A N 1
ATOM 780 C CA . LEU A 1 90 ? -18.146 -6.204 26.039 1.00 96.31 90 LEU A CA 1
ATOM 781 C C . LEU A 1 90 ? -18.139 -6.948 27.381 1.00 96.31 90 LEU A C 1
ATOM 783 O O . LEU A 1 90 ? -19.195 -7.073 28.011 1.00 96.31 90 LEU A O 1
ATOM 787 N N . SER A 1 91 ? -16.978 -7.424 27.838 1.00 96.38 91 SER A N 1
ATOM 788 C CA . SER A 1 91 ? -16.847 -8.118 29.123 1.00 96.38 91 SER A CA 1
ATOM 789 C C . SER A 1 91 ? -17.158 -7.183 30.295 1.00 96.38 91 SER A C 1
ATOM 791 O O . SER A 1 91 ? -18.002 -7.522 31.128 1.00 96.38 91 SER A O 1
ATOM 793 N N . ALA A 1 92 ? -16.617 -5.962 30.290 1.00 95.94 92 ALA A N 1
ATOM 794 C CA . ALA A 1 92 ? -16.907 -4.939 31.293 1.00 95.94 92 ALA A CA 1
ATOM 795 C C . ALA A 1 92 ? -18.406 -4.591 31.340 1.00 95.94 92 ALA A C 1
ATOM 797 O O . ALA A 1 92 ? -19.002 -4.481 32.418 1.00 95.94 92 ALA A O 1
ATOM 798 N N . ARG A 1 93 ? -19.062 -4.486 30.173 1.00 95.56 93 ARG A N 1
ATOM 799 C CA . ARG A 1 93 ? -20.516 -4.265 30.083 1.00 95.56 93 ARG A CA 1
ATOM 800 C C . ARG A 1 93 ? -21.309 -5.421 30.695 1.00 95.56 93 ARG A C 1
ATOM 802 O O . ARG A 1 93 ? -22.271 -5.175 31.428 1.00 95.56 93 ARG A O 1
ATOM 809 N N . ARG A 1 94 ? -20.920 -6.669 30.413 1.00 95.19 94 ARG A N 1
ATOM 810 C CA . ARG A 1 94 ? -21.553 -7.873 30.983 1.00 95.19 94 ARG A CA 1
ATOM 811 C C . ARG A 1 94 ? -21.387 -7.927 32.498 1.00 95.19 94 ARG A C 1
ATOM 813 O O . ARG A 1 94 ? -22.355 -8.206 33.203 1.00 95.19 94 ARG A O 1
ATOM 820 N N . GLU A 1 95 ? -20.199 -7.615 33.003 1.00 94.25 95 GLU A N 1
ATOM 821 C CA . GLU A 1 95 ? -19.927 -7.618 34.438 1.00 94.25 95 G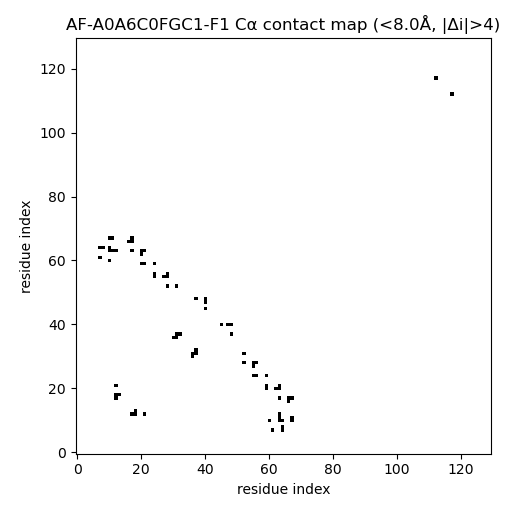LU A CA 1
ATOM 822 C C . GLU A 1 95 ? -20.722 -6.530 35.168 1.00 94.25 95 GLU A C 1
ATOM 824 O O . GLU A 1 95 ? -21.352 -6.804 36.191 1.00 94.25 95 GLU A O 1
ATOM 829 N N . LYS A 1 96 ? -20.789 -5.318 34.603 1.00 95.00 96 LYS A N 1
ATOM 830 C CA . LYS A 1 96 ? -21.631 -4.240 35.137 1.00 95.00 96 LYS A CA 1
ATOM 831 C C . LYS A 1 96 ? -23.103 -4.658 35.189 1.00 95.00 96 LYS A C 1
ATOM 833 O O . LYS A 1 96 ? -23.739 -4.501 36.227 1.00 95.00 96 LYS A O 1
ATOM 838 N N . ALA A 1 97 ? -23.627 -5.250 34.113 1.00 93.38 97 ALA A N 1
ATOM 839 C CA . ALA A 1 97 ? -25.004 -5.744 34.070 1.00 93.38 97 ALA A CA 1
ATOM 840 C C . ALA A 1 97 ? -25.271 -6.836 35.123 1.00 93.38 97 ALA A C 1
ATOM 842 O O . ALA A 1 97 ? -26.317 -6.821 35.777 1.00 93.38 97 ALA A O 1
ATOM 843 N N . ARG A 1 98 ? -24.314 -7.752 35.331 1.00 93.62 98 ARG A N 1
ATOM 844 C CA . ARG A 1 98 ? -24.386 -8.777 36.380 1.00 93.62 98 ARG A CA 1
ATOM 845 C C . ARG A 1 98 ? -24.440 -8.148 37.774 1.00 93.62 98 ARG A C 1
ATOM 847 O O . ARG A 1 98 ? -25.359 -8.463 38.527 1.00 93.62 98 ARG A O 1
ATOM 854 N N . LYS A 1 99 ? -23.535 -7.210 38.079 1.00 93.75 99 LYS A N 1
ATOM 855 C CA . LYS A 1 99 ? -23.504 -6.480 39.361 1.00 93.75 99 LYS A CA 1
ATOM 856 C C . LYS A 1 99 ? -24.822 -5.748 39.623 1.00 93.75 99 LYS A C 1
ATOM 858 O O . LYS A 1 99 ? -25.379 -5.854 40.712 1.00 93.75 99 LYS A O 1
ATOM 863 N N . THR A 1 100 ? -25.380 -5.065 38.621 1.00 91.56 100 THR A N 1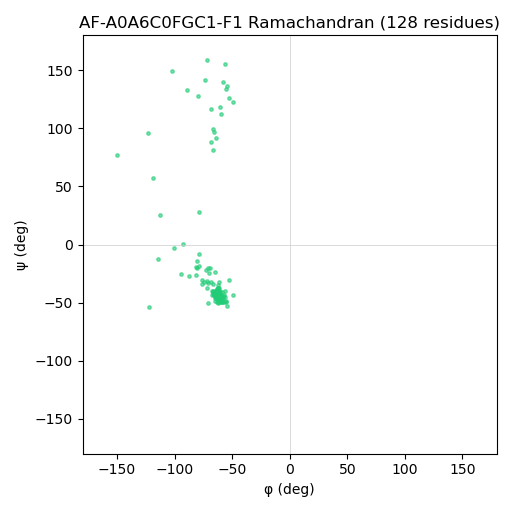
ATOM 864 C CA . THR A 1 100 ? -26.683 -4.390 38.755 1.00 91.56 100 THR A CA 1
ATOM 865 C C . THR A 1 100 ? -27.824 -5.379 39.010 1.00 91.56 100 THR A C 1
ATOM 867 O O . THR A 1 100 ? -28.690 -5.112 39.842 1.00 91.56 100 THR A O 1
ATOM 870 N N . ARG A 1 101 ? -27.832 -6.543 38.346 1.00 88.25 101 ARG A N 1
ATOM 871 C CA . ARG A 1 101 ? -28.847 -7.585 38.575 1.00 88.25 101 ARG A CA 1
ATOM 872 C C . ARG A 1 101 ? -28.768 -8.157 39.991 1.00 88.25 101 ARG A C 1
ATOM 874 O O . ARG A 1 101 ? -29.807 -8.338 40.621 1.00 88.25 101 ARG A O 1
ATOM 881 N N . GLU A 1 102 ? -27.561 -8.414 40.489 1.00 88.88 102 GLU A N 1
ATOM 882 C CA . GLU A 1 102 ? -27.327 -8.891 41.858 1.00 88.88 102 GLU A CA 1
ATOM 883 C C . GLU A 1 102 ? -27.778 -7.850 42.898 1.00 88.88 102 GLU A C 1
ATOM 885 O O . GLU A 1 102 ? -28.519 -8.191 43.820 1.00 88.88 102 GLU A O 1
ATOM 890 N N . GLN A 1 103 ? -27.448 -6.568 42.698 1.00 87.00 103 GLN A N 1
ATOM 891 C CA . GLN A 1 103 ? -27.906 -5.468 43.560 1.00 87.00 103 GLN A CA 1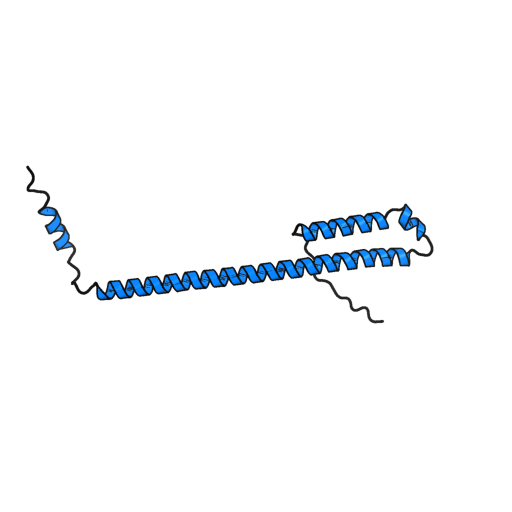
ATOM 892 C C . GLN A 1 103 ? -29.430 -5.273 43.541 1.00 87.00 103 GLN A C 1
ATOM 894 O O . GLN A 1 103 ? -30.036 -4.977 44.568 1.00 87.00 103 GLN A O 1
ATOM 899 N N . ASN A 1 104 ? -30.079 -5.427 42.387 1.00 83.75 104 ASN A N 1
ATOM 900 C CA . ASN A 1 104 ? -31.537 -5.317 42.299 1.00 83.75 104 ASN A CA 1
ATOM 901 C C . ASN A 1 104 ? -32.236 -6.511 42.961 1.00 83.75 104 ASN A C 1
ATOM 903 O O . ASN A 1 104 ? -33.294 -6.339 43.566 1.00 83.75 104 ASN A O 1
ATOM 907 N N . LYS A 1 105 ? -31.632 -7.706 42.902 1.00 81.56 105 LYS A N 1
ATOM 908 C CA . LYS A 1 10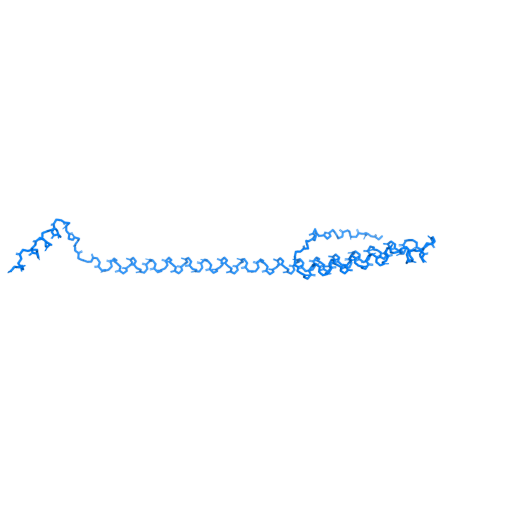5 ? -32.142 -8.901 43.586 1.00 81.56 105 LYS A CA 1
ATOM 909 C C . LYS A 1 105 ? -32.147 -8.707 45.104 1.00 81.56 105 LYS A C 1
ATOM 911 O O . LYS A 1 105 ? -33.169 -8.976 45.731 1.00 81.56 105 LYS A O 1
ATOM 916 N N . SER A 1 106 ? -31.063 -8.183 45.681 1.00 72.56 106 SER A N 1
ATOM 917 C CA . SER A 1 106 ? -30.978 -7.925 47.127 1.00 72.56 106 SER A CA 1
ATOM 918 C C . SER A 1 106 ? -31.871 -6.775 47.607 1.00 72.56 106 SER A C 1
ATOM 920 O O . SER A 1 106 ? -32.283 -6.776 48.760 1.00 72.56 106 SER A O 1
ATOM 922 N N . LYS A 1 107 ? -32.232 -5.823 46.736 1.00 69.00 107 LYS A N 1
ATOM 923 C CA . LYS A 1 107 ? -33.181 -4.737 47.055 1.00 69.00 107 LYS A CA 1
ATOM 924 C C . LYS A 1 107 ? -34.657 -5.152 46.968 1.00 69.00 107 LYS A C 1
ATOM 926 O O . LYS A 1 107 ? -35.505 -4.494 47.563 1.00 69.00 107 LYS A O 1
ATOM 931 N N . SER A 1 108 ? -34.988 -6.235 46.260 1.00 59.53 108 SER A N 1
ATOM 932 C CA . SER A 1 108 ? -36.375 -6.689 46.027 1.00 59.53 108 SER A CA 1
ATOM 933 C C . SER A 1 108 ? -37.033 -7.443 47.199 1.00 59.53 108 SER A C 1
ATOM 935 O O . SER A 1 108 ? -37.913 -8.270 46.989 1.00 59.53 108 SER A O 1
ATOM 937 N N . VAL A 1 109 ? -36.631 -7.162 48.442 1.00 59.25 109 VAL A N 1
ATOM 938 C CA . VAL A 1 109 ? -37.196 -7.801 49.650 1.00 59.25 109 VAL A CA 1
ATOM 939 C C . VAL A 1 109 ? -38.628 -7.319 49.941 1.00 59.25 109 VAL A C 1
ATOM 941 O O . VAL A 1 109 ? -39.389 -8.013 50.609 1.00 59.25 109 VAL A O 1
ATOM 944 N N . ALA A 1 110 ? -39.039 -6.163 49.409 1.00 64.12 110 ALA A N 1
ATOM 945 C CA . ALA A 1 110 ? -40.410 -5.683 49.555 1.00 64.12 110 ALA A CA 1
ATOM 946 C C . ALA A 1 110 ? -41.350 -6.382 48.549 1.00 64.12 110 ALA A C 1
ATOM 948 O O . ALA A 1 110 ? -41.070 -6.356 47.345 1.00 64.12 110 ALA A O 1
ATOM 949 N N . PRO A 1 111 ? -42.475 -6.975 49.000 1.00 63.25 111 PRO A N 1
ATOM 950 C CA . PRO A 1 111 ? -43.422 -7.630 48.108 1.00 63.25 111 PRO A CA 1
ATOM 951 C C . PRO A 1 111 ? -43.933 -6.640 47.049 1.00 63.25 111 PRO A C 1
ATOM 953 O O . PRO A 1 111 ? -44.181 -5.470 47.363 1.00 63.25 111 PRO A O 1
ATOM 956 N N . PRO A 1 112 ? -44.095 -7.072 45.785 1.00 67.94 112 PRO A N 1
ATOM 957 C CA . PRO A 1 112 ? -44.553 -6.195 44.719 1.00 67.94 112 PRO A CA 1
ATOM 958 C C . PRO A 1 112 ? -45.940 -5.642 45.062 1.00 67.94 112 PRO A C 1
ATOM 960 O O . PRO A 1 112 ? -46.931 -6.372 45.095 1.00 67.94 112 PRO A O 1
ATOM 963 N N . VAL A 1 113 ? -46.014 -4.333 45.317 1.00 62.78 113 VAL A N 1
ATOM 964 C CA . VAL A 1 113 ? -47.278 -3.636 45.576 1.00 62.78 113 VAL A CA 1
ATOM 965 C C . VAL A 1 113 ? -48.173 -3.782 44.344 1.00 62.78 113 VAL A C 1
ATOM 967 O O . VAL A 1 113 ? -47.814 -3.335 43.250 1.00 62.78 113 VAL A O 1
ATOM 970 N N . ARG A 1 114 ? -49.339 -4.422 44.516 1.00 62.00 114 ARG A N 1
ATOM 971 C CA . ARG A 1 114 ? -50.332 -4.611 43.447 1.00 62.00 114 ARG A CA 1
ATOM 972 C C . ARG A 1 114 ? -50.699 -3.262 42.826 1.00 62.00 114 ARG A C 1
ATOM 974 O O . ARG A 1 114 ? -50.958 -2.288 43.528 1.00 62.00 114 ARG A O 1
ATOM 981 N N . ARG A 1 115 ? -50.770 -3.227 41.492 1.00 61.16 115 ARG A N 1
ATOM 982 C CA . ARG A 1 115 ? -51.017 -2.019 40.682 1.00 61.16 115 ARG A CA 1
ATOM 983 C C . ARG A 1 115 ? -52.268 -1.239 41.122 1.00 61.16 115 ARG A C 1
ATOM 985 O O . ARG A 1 115 ? -52.273 -0.018 41.031 1.00 61.16 115 ARG A O 1
ATOM 992 N N . SER A 1 116 ? -53.279 -1.927 41.658 1.00 67.88 116 SER A N 1
ATOM 993 C CA . SER A 1 116 ? -54.511 -1.340 42.202 1.00 67.88 116 SER A CA 1
ATOM 994 C C . SER A 1 116 ? -54.286 -0.413 43.404 1.00 67.88 116 SER A C 1
ATOM 996 O O . SER A 1 116 ? -54.921 0.633 43.476 1.00 67.88 116 SER A O 1
ATOM 998 N N . ALA A 1 117 ? -53.341 -0.726 44.296 1.00 61.50 117 ALA A N 1
ATOM 999 C CA . ALA A 1 117 ? -53.026 0.108 45.462 1.00 61.50 117 ALA A CA 1
ATOM 1000 C C . ALA A 1 117 ? -52.279 1.406 45.091 1.00 61.50 117 ALA A C 1
ATOM 1002 O O . ALA A 1 117 ? -52.316 2.385 45.830 1.00 61.50 117 ALA A O 1
ATOM 1003 N N . ARG A 1 118 ? -51.621 1.450 43.922 1.00 59.66 118 ARG A N 1
ATOM 1004 C CA . ARG A 1 118 ? -50.969 2.674 43.416 1.00 59.66 118 ARG A CA 1
ATOM 1005 C C . ARG A 1 118 ? -51.967 3.683 42.853 1.00 59.66 118 ARG A C 1
ATOM 1007 O O . ARG A 1 118 ? -51.728 4.881 42.924 1.00 59.66 118 ARG A O 1
ATOM 1014 N N . ILE A 1 119 ? -53.079 3.202 42.299 1.00 61.28 119 ILE A N 1
ATOM 1015 C CA . ILE A 1 119 ? -54.117 4.063 41.720 1.00 61.28 119 ILE A CA 1
ATOM 1016 C C . ILE A 1 119 ? -54.932 4.741 42.835 1.00 61.28 119 ILE A C 1
ATOM 1018 O O . ILE A 1 119 ? -55.327 5.891 42.673 1.00 61.28 119 ILE A O 1
ATOM 1022 N N . SER A 1 120 ? -55.128 4.088 43.990 1.00 59.47 120 SER A N 1
ATOM 1023 C CA . SER A 1 120 ? -55.835 4.701 45.125 1.00 59.47 120 SER A CA 1
ATOM 1024 C C . SER A 1 120 ? -55.023 5.800 45.819 1.00 59.47 120 SER A C 1
ATOM 1026 O O . SER A 1 120 ? -55.597 6.820 46.180 1.00 59.47 120 SER A O 1
ATOM 1028 N N . ALA A 1 121 ? -53.701 5.640 45.948 1.00 58.12 121 ALA A N 1
ATOM 1029 C CA . ALA A 1 121 ? -52.831 6.617 46.616 1.00 58.12 121 ALA A CA 1
ATOM 1030 C C . ALA A 1 121 ? -52.690 7.951 45.852 1.00 58.12 121 ALA A C 1
ATOM 1032 O O . ALA A 1 121 ? -52.582 9.006 46.468 1.00 58.12 121 ALA A O 1
ATOM 1033 N N . ASN A 1 122 ? -52.746 7.924 44.515 1.00 57.94 122 ASN A N 1
ATOM 1034 C CA . ASN A 1 122 ? -52.728 9.145 43.697 1.00 57.94 122 ASN A CA 1
ATOM 1035 C C . ASN A 1 122 ? -54.100 9.832 43.601 1.00 57.94 122 ASN A C 1
ATOM 1037 O O . ASN A 1 122 ? -54.180 10.972 43.155 1.00 57.94 122 ASN A O 1
ATOM 1041 N N . LYS A 1 123 ? -55.187 9.153 43.991 1.00 55.91 123 LYS A N 1
ATOM 1042 C CA . LYS A 1 123 ? -56.535 9.739 43.997 1.00 55.91 123 LYS A CA 1
ATOM 1043 C C . LYS A 1 123 ? -56.781 10.598 45.243 1.00 55.91 123 LYS A C 1
ATOM 1045 O O . LYS A 1 123 ? -57.567 11.533 45.183 1.00 55.91 123 LYS A O 1
ATOM 1050 N N . THR A 1 124 ? -56.089 10.316 46.345 1.00 52.84 124 THR A N 1
ATOM 1051 C CA . THR A 1 124 ? -56.217 11.041 47.621 1.00 52.84 124 THR A CA 1
ATOM 1052 C C . THR A 1 124 ? -55.487 12.386 47.668 1.00 52.84 124 THR A C 1
ATOM 1054 O O . THR A 1 124 ? -55.832 13.216 48.493 1.00 52.84 124 THR A O 1
ATOM 1057 N N . THR A 1 125 ? -54.522 12.652 46.786 1.00 53.06 125 THR A N 1
ATOM 1058 C CA . THR A 1 125 ? -53.754 13.918 46.775 1.00 53.06 125 THR A CA 1
ATOM 1059 C C . THR A 1 125 ? -54.333 15.001 45.860 1.00 53.06 125 THR A C 1
ATOM 1061 O O . THR A 1 125 ? -53.773 16.087 45.771 1.00 53.06 125 THR A O 1
ATOM 1064 N N . SER A 1 126 ? -55.445 14.728 45.172 1.00 49.03 126 SER A N 1
ATOM 1065 C CA . SER A 1 126 ? -56.054 15.641 44.193 1.00 49.03 126 SER A CA 1
ATOM 1066 C C . SER A 1 126 ? -57.259 16.428 44.731 1.00 49.03 126 SER A C 1
ATOM 1068 O O . SER A 1 126 ? -57.832 17.201 43.966 1.00 49.03 126 SER A O 1
ATOM 1070 N N . VAL A 1 127 ? -57.697 16.210 45.977 1.00 54.34 127 VAL A N 1
ATOM 1071 C CA . VAL A 1 127 ? -59.012 16.709 46.441 1.00 54.34 127 VAL A CA 1
ATOM 1072 C C . VAL A 1 127 ? -58.934 17.776 47.546 1.00 54.34 127 VAL A C 1
ATOM 1074 O O . VAL A 1 127 ? -59.912 18.483 47.733 1.00 54.34 127 VAL A O 1
ATOM 1077 N N . ASP A 1 128 ? -57.779 17.998 48.185 1.00 49.09 128 ASP A N 1
ATOM 1078 C CA . ASP A 1 128 ? -57.664 18.915 49.339 1.00 49.09 128 ASP A CA 1
ATOM 1079 C C . ASP A 1 128 ? -56.698 20.090 49.096 1.00 49.09 128 ASP A C 1
ATOM 1081 O O . ASP A 1 128 ? -55.722 20.291 49.819 1.00 49.09 128 ASP A O 1
ATOM 1085 N N . SER A 1 129 ? -56.936 20.884 48.051 1.00 45.53 129 SER A N 1
ATOM 1086 C CA . SER A 1 129 ? -56.335 22.222 47.915 1.00 45.53 129 SER A CA 1
ATOM 1087 C C . SER A 1 129 ? -57.275 23.146 47.134 1.00 45.53 129 SER A C 1
ATOM 1089 O O . SER A 1 129 ? -57.075 23.387 45.943 1.00 45.53 129 SER A O 1
ATOM 1091 N N . LEU A 1 130 ? -58.317 23.620 47.820 1.00 40.97 130 LEU A N 1
ATOM 1092 C CA . LEU A 1 130 ? -59.119 24.804 47.493 1.00 40.97 130 LEU A CA 1
ATOM 1093 C C . LEU A 1 130 ? -59.137 25.718 48.720 1.00 40.97 130 LEU A C 1
ATOM 1095 O O . LEU A 1 130 ? -59.278 25.168 49.836 1.00 40.97 130 LEU A O 1
#

Radius of gyration: 37.0 Å; Cα contacts (8 Å, |Δi|>4): 40; chains: 1; bounding box: 86×48×81 Å

Foldseek 3Di:
DDPPPPVLPDFDQDDPVSVVLVVVLVVVLVVLPPPVNCVVCPPPNNVVSVVVNVVSVVVSSVVRSVVVVVVVVVVVVVVVVVVVVVVVVVVVVVVVVVVVVVVVVVVCPDDPDPPVVVVVVVVVVPPPDD

Organism: NCBI:txid1070528

Sequence (130 aa):
MSQIKYTMKKVEVVSNAEKSVWQERTEKLNKHKNYHVKNTYFPDRMDEWDAECKRIEYEYNYRLYTLNVIRHAVSRELDLMQQEEEKQRLSARREKARKTREQNKSKSVAPPVRRSARISANKTTSVDSL